Protein AF-A0A233V4M6-F1 (afdb_monomer)

Secondary structure (DSSP, 8-state):
----HHHHHHHS-HHHHHHHHHHHHHHHHHHHHHHHHHHHHHHHHHSHHHHHHHHHHHHHHHHHHHHHHHHHHHHHHHHHHHHHHHT-HHHHHHHHHHHHHHHHHHHHHHHHHHHHHHHHHHHHTT--THHHHHHHHHHH-

Radius of gyration: 20.81 Å; Cα contacts (8 Å, |Δi|>4): 66; chains: 1; bounding box: 49×31×52 Å

pLDDT: mean 82.25, std 10.11, range [37.66, 93.69]

InterPro domains:
  IPR002528 Multi antimicrobial extrusion protein [PF01554] (24-141)
  IPR052031 Membrane Transporter and Flippase [PTHR43549] (6-141)

Organism: Finegoldia magna (NCBI:txid1260)

Nearest PDB structures (foldseek):
  6z70-assembly1_A  TM=8.080E-01  e=9.642E-01  Aquifex aeolicus VF5
  6fv8-assembly1_B  TM=8.322E-01  e=1.925E+00  Aquifex aeolicus VF5
  7php-assembly1_A  TM=8.599E-01  e=9.003E+00  Vibrio cholerae RC385
  7d7r-assembly1_B  TM=2.518E-01  e=7.278E+00  Homo sapiens

Mean predicted aligned error: 8.74 Å

Sequence (141 aa):
MKQDMKEQLLTKRPIDLLFQLSVPAVIGMIVIGLYPLMDGIFAGNIIGQTAMTACGVAMPLTFFNSGVSTLIGVGSASVLSRAIGKGDKKTVDKIMGNLIFWVILFSSIITIGGILLAPHFLDMVGASGEIKEYGIRYLRV

Solvent-accessible surface area (backbone atoms only — not comparable to full-atom values): 7855 Å² total; per-residue (Å²): 131,88,74,52,71,70,56,53,73,73,70,56,59,69,68,64,52,46,53,68,55,46,52,60,50,51,54,50,50,52,55,60,59,47,48,64,54,50,50,49,56,51,38,51,74,72,60,35,71,61,51,43,47,13,51,59,71,43,41,64,60,55,50,51,53,51,49,54,52,45,47,55,54,54,49,50,51,51,52,45,52,53,27,61,76,71,65,39,60,72,56,52,69,45,46,58,61,53,49,53,52,50,51,53,51,52,49,53,50,48,53,56,49,43,64,68,41,44,66,59,50,37,50,74,76,64,41,57,72,70,32,34,54,50,26,48,52,64,71,73,106

Structure (mmCIF, N/CA/C/O backbone):
data_AF-A0A233V4M6-F1
#
_entry.id   AF-A0A233V4M6-F1
#
loop_
_atom_site.group_PDB
_atom_site.id
_atom_site.type_symbol
_atom_site.label_atom_id
_atom_site.label_alt_id
_atom_site.label_comp_id
_atom_site.label_asym_id
_atom_site.label_entity_id
_atom_site.label_seq_id
_atom_site.pdbx_PDB_ins_code
_atom_site.Cartn_x
_atom_site.Cartn_y
_atom_site.Cartn_z
_atom_site.occupancy
_atom_site.B_iso_or_equiv
_atom_site.auth_seq_id
_atom_site.auth_comp_id
_atom_site.auth_asym_id
_atom_site.auth_atom_id
_atom_site.pdbx_PDB_model_num
ATOM 1 N N . MET A 1 1 ? 21.932 19.048 -20.252 1.00 39.16 1 MET A N 1
ATOM 2 C CA . MET A 1 1 ? 21.731 17.928 -21.195 1.00 39.16 1 MET A CA 1
ATOM 3 C C . MET A 1 1 ? 21.199 16.749 -20.385 1.00 39.16 1 MET A C 1
ATOM 5 O O . MET A 1 1 ? 21.963 16.160 -19.633 1.00 39.16 1 MET A O 1
ATOM 9 N N . LYS A 1 2 ? 19.877 16.514 -20.379 1.00 37.66 2 LYS A N 1
ATOM 10 C CA . LYS A 1 2 ? 19.266 15.383 -19.655 1.00 37.66 2 LYS A CA 1
ATOM 11 C C . LYS A 1 2 ? 19.664 14.107 -20.393 1.00 37.66 2 LYS A C 1
ATOM 13 O O . LYS A 1 2 ? 19.073 13.797 -21.417 1.00 37.66 2 LYS A O 1
ATOM 18 N N . GLN A 1 3 ? 20.710 13.442 -19.922 1.00 44.88 3 GLN A N 1
ATOM 19 C CA . GLN A 1 3 ? 21.077 12.123 -20.417 1.00 44.88 3 GLN A CA 1
ATOM 20 C C . GLN A 1 3 ? 19.928 11.168 -20.074 1.00 44.88 3 GLN A C 1
ATOM 22 O O . GLN A 1 3 ? 19.451 11.168 -18.935 1.00 44.88 3 GLN A O 1
ATOM 27 N N . ASP A 1 4 ? 19.429 10.447 -21.073 1.00 62.19 4 ASP A N 1
ATOM 28 C CA . ASP A 1 4 ? 18.261 9.580 -20.947 1.00 62.19 4 ASP A CA 1
ATOM 29 C C . ASP A 1 4 ? 18.552 8.518 -19.870 1.00 62.19 4 ASP A C 1
ATOM 31 O O . ASP A 1 4 ? 19.625 7.909 -19.870 1.00 62.19 4 ASP A O 1
ATOM 35 N N . MET A 1 5 ? 17.632 8.296 -18.923 1.00 62.66 5 MET A N 1
ATOM 36 C CA . MET A 1 5 ? 17.795 7.298 -17.847 1.00 62.66 5 MET A CA 1
ATOM 37 C C . MET A 1 5 ? 18.192 5.935 -18.436 1.00 62.66 5 MET A C 1
ATOM 39 O O . MET A 1 5 ? 18.975 5.184 -17.858 1.00 62.66 5 MET A O 1
ATOM 43 N N . LYS A 1 6 ? 17.703 5.661 -19.648 1.00 58.97 6 LYS A N 1
ATOM 44 C CA . LYS A 1 6 ? 18.017 4.478 -20.439 1.00 58.97 6 LYS A CA 1
ATOM 45 C C . LYS A 1 6 ? 19.489 4.391 -20.870 1.00 58.97 6 LYS A C 1
ATOM 47 O O . LYS A 1 6 ? 20.052 3.305 -20.813 1.00 58.97 6 LYS A O 1
ATOM 52 N N . GLU A 1 7 ? 20.125 5.497 -21.258 1.00 63.47 7 GLU A N 1
ATOM 53 C CA . GLU A 1 7 ? 21.562 5.529 -21.578 1.00 63.47 7 GLU A CA 1
ATOM 54 C C . GLU A 1 7 ? 22.414 5.325 -20.328 1.00 63.47 7 GLU A C 1
ATOM 56 O O . GLU A 1 7 ? 23.371 4.550 -20.357 1.00 63.47 7 GLU A O 1
ATOM 61 N N . GLN A 1 8 ? 22.044 5.969 -19.216 1.00 62.09 8 GLN A N 1
ATOM 62 C CA . GLN A 1 8 ? 22.788 5.854 -17.959 1.00 62.09 8 GLN A CA 1
ATOM 63 C C . GLN A 1 8 ? 22.778 4.422 -17.420 1.00 62.09 8 GLN A C 1
ATOM 65 O O . GLN A 1 8 ? 23.825 3.938 -16.993 1.00 62.09 8 GLN A O 1
ATOM 70 N N . LEU A 1 9 ? 21.636 3.729 -17.504 1.00 63.31 9 LEU A N 1
ATOM 71 C CA . LEU A 1 9 ? 21.497 2.320 -17.115 1.00 63.31 9 LEU A CA 1
ATOM 72 C C . LEU A 1 9 ? 22.381 1.368 -17.940 1.00 63.31 9 LEU A C 1
ATOM 74 O O . LEU A 1 9 ? 22.724 0.296 -17.450 1.00 63.31 9 LEU A O 1
ATOM 78 N N . LEU A 1 10 ? 22.742 1.741 -19.173 1.00 63.59 10 LEU A N 1
ATOM 79 C CA . LEU A 1 10 ? 23.486 0.887 -20.108 1.00 63.59 10 LEU A CA 1
ATOM 80 C C . LEU A 1 10 ? 24.995 1.181 -20.164 1.00 63.59 10 LEU A C 1
ATOM 82 O O . LEU A 1 10 ? 25.747 0.329 -20.627 1.00 63.59 10 LEU A O 1
ATOM 86 N N . THR A 1 11 ? 25.450 2.359 -19.718 1.00 66.31 11 THR A N 1
ATOM 87 C CA . THR A 1 11 ? 26.858 2.795 -19.875 1.00 66.31 11 THR A CA 1
ATOM 88 C C . THR A 1 11 ? 27.635 2.993 -18.573 1.00 66.31 11 THR A C 1
ATOM 90 O O . THR A 1 11 ? 28.866 2.953 -18.601 1.00 66.31 11 THR A O 1
ATOM 93 N N . LYS A 1 12 ? 26.978 3.201 -17.423 1.00 70.56 12 LYS A N 1
ATOM 94 C CA . LYS A 1 12 ? 27.684 3.397 -16.143 1.00 70.56 12 LYS A CA 1
ATOM 95 C C . LYS A 1 12 ? 28.114 2.079 -15.492 1.00 70.56 12 LYS A C 1
ATOM 97 O O . LYS A 1 12 ? 27.513 1.028 -15.693 1.00 70.56 12 LYS A O 1
ATOM 102 N N . ARG A 1 13 ? 29.137 2.160 -14.630 1.00 82.50 13 ARG A N 1
ATOM 103 C CA . ARG A 1 13 ? 29.569 1.034 -13.788 1.00 82.50 13 ARG A CA 1
ATOM 104 C C . ARG A 1 13 ? 28.417 0.592 -12.868 1.00 82.50 13 ARG A C 1
ATOM 106 O O . ARG A 1 13 ? 27.817 1.456 -12.222 1.00 82.50 13 ARG A O 1
ATOM 113 N N . PRO A 1 14 ? 28.149 -0.721 -12.731 1.00 78.25 14 PRO A N 1
ATOM 114 C CA . PRO A 1 14 ? 27.031 -1.231 -11.932 1.00 78.25 14 PRO A CA 1
ATOM 115 C C . PRO A 1 14 ? 27.026 -0.752 -10.473 1.00 78.25 14 PRO A C 1
ATOM 117 O O . PRO A 1 14 ? 25.968 -0.459 -9.930 1.00 78.25 14 PRO A O 1
ATOM 120 N N . ILE A 1 15 ? 28.204 -0.620 -9.853 1.00 84.56 15 ILE A N 1
ATOM 121 C CA . ILE A 1 15 ? 28.360 -0.147 -8.467 1.00 84.56 15 ILE A CA 1
ATOM 122 C C . ILE A 1 15 ? 27.943 1.318 -8.298 1.00 84.56 15 ILE A C 1
ATOM 124 O O . ILE A 1 15 ? 27.230 1.642 -7.352 1.00 84.56 15 ILE A O 1
ATOM 128 N N . ASP A 1 16 ? 28.324 2.199 -9.226 1.00 81.62 16 ASP A N 1
ATOM 129 C CA . ASP A 1 16 ? 27.972 3.622 -9.138 1.00 81.62 16 ASP A CA 1
ATOM 130 C C . ASP A 1 16 ? 26.458 3.817 -9.313 1.00 81.62 16 ASP A C 1
ATOM 132 O O . ASP A 1 16 ? 25.835 4.611 -8.609 1.00 81.62 16 ASP A O 1
ATOM 136 N N . LEU A 1 17 ? 25.856 3.048 -10.226 1.00 79.62 17 LEU A N 1
ATOM 137 C CA . LEU A 1 17 ? 24.409 2.985 -10.444 1.00 79.62 17 LEU A CA 1
ATOM 138 C C . LEU A 1 17 ? 23.660 2.448 -9.222 1.00 79.62 17 LEU A C 1
ATOM 140 O O . LEU A 1 17 ? 22.626 3.003 -8.849 1.00 79.62 17 LEU A O 1
ATOM 144 N N . LEU A 1 18 ? 24.191 1.398 -8.588 1.00 83.56 18 LEU A N 1
ATOM 145 C CA . LEU A 1 18 ? 23.609 0.810 -7.387 1.00 83.56 18 LEU A CA 1
ATOM 146 C C . LEU A 1 18 ? 23.477 1.86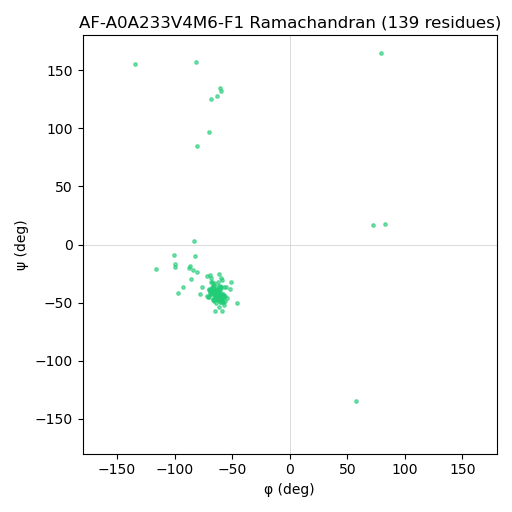6 -6.290 1.00 83.56 18 LEU A C 1
ATOM 148 O O . LEU A 1 18 ? 22.378 2.054 -5.779 1.00 83.56 18 LEU A O 1
ATOM 152 N N . PHE A 1 19 ? 24.548 2.592 -5.961 1.00 87.06 19 PHE A N 1
ATOM 153 C CA . PHE A 1 19 ? 24.481 3.643 -4.940 1.00 87.06 19 PHE A CA 1
ATOM 154 C C . PHE A 1 19 ? 23.599 4.821 -5.374 1.00 87.06 19 PHE A C 1
ATOM 156 O O . PHE A 1 19 ? 22.802 5.305 -4.569 1.00 87.06 19 PHE A O 1
ATOM 163 N N . GLN A 1 20 ? 23.673 5.242 -6.643 1.00 83.25 20 GLN A N 1
ATOM 164 C CA . GLN A 1 20 ? 22.866 6.349 -7.172 1.00 83.25 20 GLN A CA 1
ATOM 165 C C . GLN A 1 20 ? 21.353 6.076 -7.085 1.00 83.25 20 GLN A C 1
ATOM 167 O O . GLN A 1 20 ? 20.587 7.006 -6.840 1.00 83.25 20 GLN A O 1
ATOM 172 N N . LEU A 1 21 ? 20.918 4.826 -7.276 1.00 83.19 21 LEU A N 1
ATOM 173 C CA . LEU A 1 21 ? 19.503 4.436 -7.221 1.00 83.19 21 LEU A CA 1
ATOM 174 C C . LEU A 1 21 ? 19.061 3.965 -5.827 1.00 83.19 21 LEU A C 1
ATOM 176 O O . LEU A 1 21 ? 17.942 4.259 -5.408 1.00 83.19 21 LEU A O 1
ATOM 180 N N . SER A 1 22 ? 19.927 3.260 -5.095 1.00 87.75 22 SER A N 1
ATOM 181 C CA . SER A 1 22 ? 19.565 2.651 -3.808 1.00 87.75 22 SER A CA 1
ATOM 182 C C . SER A 1 22 ? 19.500 3.670 -2.679 1.00 87.75 22 SER A C 1
ATOM 184 O O . SER A 1 22 ? 18.618 3.566 -1.835 1.00 87.75 22 SER A O 1
ATOM 186 N N . VAL A 1 23 ? 20.384 4.675 -2.653 1.00 90.62 23 VAL A N 1
ATOM 187 C CA . VAL A 1 23 ? 20.383 5.678 -1.573 1.00 90.62 23 VAL A CA 1
ATOM 188 C C . VAL A 1 23 ? 19.056 6.456 -1.520 1.00 90.62 23 VAL A C 1
ATOM 190 O O . VAL A 1 23 ? 18.443 6.483 -0.451 1.00 90.62 23 VAL A O 1
ATOM 193 N N . PRO A 1 24 ? 18.531 7.012 -2.634 1.00 89.25 24 PRO A N 1
ATOM 194 C CA . PRO A 1 24 ? 17.210 7.642 -2.633 1.00 89.25 24 PRO A CA 1
ATOM 195 C C . PRO A 1 24 ? 16.082 6.674 -2.258 1.00 89.25 24 PRO A C 1
ATOM 197 O O . PRO A 1 24 ? 15.165 7.058 -1.534 1.00 89.25 24 PRO A O 1
ATOM 200 N N . ALA A 1 25 ? 16.153 5.420 -2.717 1.00 89.00 25 ALA A N 1
ATOM 201 C CA . ALA A 1 25 ? 15.141 4.408 -2.416 1.00 89.00 25 ALA A CA 1
ATOM 202 C C . ALA A 1 25 ? 15.089 4.068 -0.916 1.00 89.00 25 ALA A C 1
ATOM 204 O O . ALA A 1 25 ? 14.006 4.028 -0.335 1.00 89.00 25 ALA A O 1
ATOM 205 N N . VAL A 1 26 ? 16.249 3.894 -0.274 1.00 92.88 26 VAL A N 1
ATOM 206 C CA . VAL A 1 26 ? 16.356 3.632 1.170 1.00 92.88 26 VAL A CA 1
ATOM 207 C C . VAL A 1 26 ? 15.817 4.810 1.976 1.00 92.88 26 VAL A C 1
ATOM 209 O O . VAL A 1 26 ? 15.036 4.598 2.900 1.00 92.88 26 VAL A O 1
ATOM 212 N N . ILE A 1 27 ? 16.167 6.047 1.608 1.00 93.69 27 ILE A N 1
ATOM 213 C CA . ILE A 1 27 ? 15.621 7.247 2.264 1.00 93.69 27 ILE A CA 1
ATOM 214 C C . ILE A 1 27 ? 14.093 7.277 2.129 1.00 93.69 27 ILE A C 1
ATOM 216 O O . ILE A 1 27 ? 13.397 7.498 3.118 1.00 93.69 27 ILE A O 1
ATOM 220 N N . GLY A 1 28 ? 13.561 6.990 0.938 1.00 91.50 28 GLY A N 1
ATOM 221 C CA . GLY A 1 28 ? 12.118 6.886 0.716 1.00 91.50 28 GLY A CA 1
ATOM 222 C C . GLY A 1 28 ? 11.458 5.828 1.605 1.00 91.50 28 GLY A C 1
ATOM 223 O O . GLY A 1 28 ? 10.429 6.097 2.219 1.00 91.50 28 GLY A O 1
ATOM 224 N N . MET A 1 29 ? 12.074 4.652 1.743 1.00 91.31 29 MET A N 1
ATOM 225 C CA . MET A 1 29 ? 11.574 3.582 2.616 1.00 91.31 29 MET A CA 1
ATOM 226 C C . MET A 1 29 ? 11.624 3.953 4.101 1.00 91.31 29 MET A C 1
ATOM 228 O O . MET A 1 29 ? 10.698 3.603 4.829 1.00 91.31 29 MET A O 1
ATOM 232 N N . ILE A 1 30 ? 12.637 4.701 4.548 1.00 93.69 30 ILE A N 1
ATOM 233 C CA . ILE A 1 30 ? 12.683 5.238 5.918 1.00 93.69 30 ILE A CA 1
ATOM 234 C C . ILE A 1 30 ? 11.501 6.182 6.149 1.00 93.69 30 ILE A C 1
ATOM 236 O O . ILE A 1 30 ? 10.797 6.041 7.145 1.00 93.69 30 ILE A O 1
ATOM 240 N N . VAL A 1 31 ? 11.238 7.102 5.215 1.00 91.75 31 VAL A N 1
ATOM 241 C CA . VAL A 1 31 ? 10.099 8.028 5.316 1.00 91.75 31 VAL A CA 1
ATOM 242 C C . VAL A 1 31 ? 8.776 7.262 5.367 1.00 91.75 31 VAL A C 1
ATOM 244 O O . VAL A 1 31 ? 7.955 7.542 6.234 1.00 91.75 31 VAL A O 1
ATOM 247 N N . ILE A 1 32 ? 8.591 6.256 4.507 1.00 88.50 32 ILE A N 1
ATOM 248 C CA . ILE A 1 32 ? 7.400 5.390 4.521 1.00 88.50 32 ILE A CA 1
ATOM 249 C C . ILE A 1 32 ? 7.255 4.670 5.869 1.00 88.50 32 ILE A C 1
ATOM 251 O O . ILE A 1 32 ? 6.152 4.597 6.400 1.00 88.50 32 ILE A O 1
ATOM 255 N N . GLY A 1 33 ? 8.348 4.169 6.450 1.00 86.88 33 GLY A N 1
ATOM 256 C CA . GLY A 1 33 ? 8.329 3.490 7.749 1.00 86.88 33 GLY A CA 1
ATOM 257 C C . GLY A 1 33 ? 8.047 4.413 8.940 1.00 86.88 33 GLY A C 1
ATOM 258 O O . GLY A 1 33 ? 7.510 3.960 9.950 1.00 86.88 33 GLY A O 1
ATOM 259 N N . LEU A 1 34 ? 8.366 5.705 8.830 1.00 90.06 34 LEU A N 1
ATOM 260 C CA . LEU A 1 34 ? 8.079 6.691 9.874 1.00 90.06 34 LEU A CA 1
ATOM 261 C C . LEU A 1 34 ? 6.586 7.030 9.974 1.00 90.06 34 LEU A C 1
ATOM 263 O O . LEU A 1 34 ? 6.131 7.362 11.067 1.00 90.06 34 LEU A O 1
ATOM 267 N N . TYR A 1 35 ? 5.820 6.908 8.883 1.00 87.00 35 TYR A N 1
ATOM 268 C CA . TYR A 1 35 ? 4.381 7.208 8.876 1.00 87.00 35 TYR A CA 1
ATOM 269 C C . TYR A 1 35 ? 3.589 6.354 9.880 1.00 87.00 35 TYR A C 1
ATOM 271 O O . TYR A 1 35 ? 3.006 6.938 10.789 1.00 87.00 35 TYR A O 1
ATOM 279 N N . PRO A 1 36 ? 3.620 5.004 9.832 1.00 82.88 36 PRO A N 1
ATOM 280 C CA . PRO A 1 36 ? 2.909 4.174 10.808 1.00 82.88 36 PRO A CA 1
ATOM 281 C C . PRO A 1 36 ? 3.356 4.404 12.257 1.00 82.88 36 PRO A C 1
ATOM 283 O O . PRO A 1 36 ? 2.580 4.211 13.190 1.00 82.88 36 PRO A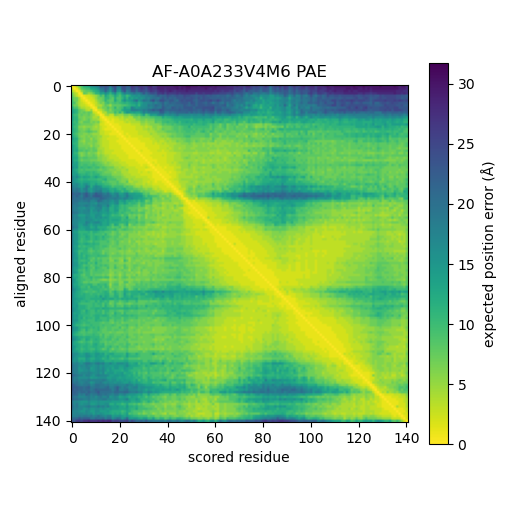 O 1
ATOM 286 N N . LEU A 1 37 ? 4.616 4.806 12.454 1.00 84.50 37 LEU A N 1
ATOM 287 C CA . LEU A 1 37 ? 5.185 5.091 13.770 1.00 84.50 37 LEU A CA 1
ATOM 288 C C . LEU A 1 37 ? 4.587 6.384 14.348 1.00 84.50 37 LEU A C 1
ATOM 290 O O . LEU A 1 37 ? 4.158 6.411 15.502 1.00 84.50 37 LEU A O 1
ATOM 294 N N . MET A 1 38 ? 4.500 7.434 13.528 1.00 85.38 38 MET A N 1
ATOM 295 C CA . MET A 1 38 ? 3.814 8.677 13.883 1.00 85.38 38 MET A CA 1
ATOM 296 C C . MET A 1 38 ? 2.317 8.452 14.074 1.00 85.38 38 MET A C 1
ATOM 298 O O . MET A 1 38 ? 1.786 8.854 15.108 1.00 85.38 38 MET A O 1
ATOM 302 N N . ASP A 1 39 ? 1.659 7.746 13.154 1.00 82.69 39 ASP A N 1
ATOM 303 C CA . ASP A 1 39 ? 0.242 7.403 13.273 1.00 82.69 39 ASP A CA 1
ATOM 304 C C . ASP A 1 39 ? -0.024 6.661 14.581 1.00 82.69 39 ASP A C 1
ATOM 306 O O . ASP A 1 39 ? -0.941 7.028 15.302 1.00 82.69 39 ASP A O 1
ATOM 310 N N . GLY A 1 40 ? 0.812 5.690 14.956 1.00 79.44 40 GLY A N 1
ATOM 311 C CA . GLY A 1 40 ? 0.684 4.982 16.228 1.00 79.44 40 GLY A CA 1
ATOM 312 C C . GLY A 1 40 ? 0.820 5.894 17.453 1.00 79.44 40 GLY A C 1
ATOM 313 O O . GLY A 1 40 ? -0.000 5.822 18.369 1.00 79.44 40 GLY A O 1
ATOM 314 N N . ILE A 1 41 ? 1.824 6.778 17.471 1.00 82.25 41 ILE A N 1
ATOM 315 C CA . ILE A 1 41 ? 2.070 7.694 18.598 1.00 82.25 41 ILE A CA 1
ATOM 316 C C . ILE A 1 41 ? 0.934 8.710 18.743 1.00 82.25 41 ILE A C 1
ATOM 318 O O . ILE A 1 41 ? 0.429 8.911 19.849 1.00 82.25 41 ILE A O 1
ATOM 322 N N . PHE A 1 42 ? 0.511 9.345 17.650 1.00 81.50 42 PHE A N 1
ATOM 323 C CA . PHE A 1 42 ? -0.566 10.330 17.692 1.00 81.50 42 PHE A CA 1
ATOM 324 C C . PHE A 1 42 ? -1.922 9.660 17.918 1.00 81.50 42 PHE A C 1
ATOM 326 O O . PHE A 1 42 ? -2.676 10.109 18.778 1.00 81.50 42 PHE A O 1
ATOM 333 N N . ALA A 1 43 ? -2.220 8.554 17.232 1.00 76.44 43 ALA A N 1
ATOM 334 C CA . ALA A 1 43 ? -3.487 7.850 17.393 1.00 76.44 43 ALA A CA 1
ATOM 335 C C . ALA A 1 43 ? -3.666 7.294 18.813 1.00 76.44 43 ALA A C 1
ATOM 337 O O . ALA A 1 43 ? -4.743 7.423 19.397 1.00 76.44 43 ALA A O 1
ATOM 338 N N . GLY A 1 44 ? -2.604 6.729 19.394 1.00 75.94 44 GLY A N 1
ATOM 339 C CA . GLY A 1 44 ? -2.643 6.195 20.754 1.00 75.94 44 GLY A CA 1
ATOM 340 C C . GLY A 1 44 ? -2.848 7.258 21.826 1.00 75.94 44 GLY A C 1
ATOM 341 O O . GLY A 1 44 ? -3.551 7.004 22.801 1.00 75.94 44 GLY A O 1
ATOM 342 N N . ASN A 1 45 ? -2.297 8.459 21.629 1.00 76.31 45 ASN A N 1
ATOM 343 C CA . ASN A 1 45 ? -2.458 9.564 22.577 1.00 76.31 45 ASN A CA 1
ATOM 344 C C . ASN A 1 45 ? -3.747 10.382 22.360 1.00 76.31 45 ASN A C 1
ATOM 346 O O . ASN A 1 45 ? -4.268 10.934 23.324 1.00 76.31 45 ASN A O 1
ATOM 350 N N . ILE A 1 46 ? -4.264 10.485 21.128 1.00 73.25 46 ILE A N 1
ATOM 351 C CA . ILE A 1 46 ? -5.381 11.389 20.782 1.00 73.25 46 ILE A CA 1
ATOM 352 C C . ILE A 1 46 ? -6.740 10.678 20.782 1.00 73.25 46 ILE A C 1
ATOM 354 O O . ILE A 1 46 ? -7.727 11.252 21.236 1.00 73.25 46 ILE A O 1
ATOM 358 N N . ILE A 1 47 ? -6.823 9.454 20.253 1.00 72.25 47 ILE A N 1
ATOM 359 C CA . ILE A 1 47 ? -8.108 8.806 19.918 1.00 72.25 47 ILE A CA 1
ATOM 360 C C . ILE A 1 47 ? -8.540 7.781 20.983 1.00 72.25 47 ILE A C 1
ATOM 362 O O . ILE A 1 47 ? -9.663 7.282 20.959 1.00 72.25 47 ILE A O 1
ATOM 366 N N . GLY A 1 48 ? -7.659 7.478 21.941 1.00 77.12 48 GLY A N 1
ATOM 367 C CA . GLY A 1 48 ? -7.906 6.520 23.015 1.00 77.12 48 GLY A CA 1
ATOM 368 C C . GLY A 1 48 ? -7.743 5.053 22.594 1.00 77.12 48 GLY A C 1
ATOM 369 O O . GLY A 1 48 ? -7.694 4.696 21.414 1.00 77.12 48 GLY A O 1
ATOM 370 N N . GLN A 1 49 ? -7.651 4.174 23.595 1.00 77.94 49 GLN A N 1
ATOM 371 C CA . GLN A 1 49 ? -7.293 2.762 23.414 1.00 77.94 49 GLN A CA 1
ATOM 372 C C . GLN A 1 49 ? -8.301 1.984 22.548 1.00 77.94 49 GLN A C 1
ATOM 374 O O . GLN A 1 49 ? -7.904 1.130 21.754 1.00 77.94 49 GLN A O 1
ATOM 379 N N . THR A 1 50 ? -9.596 2.296 22.660 1.00 74.81 50 THR A N 1
ATOM 380 C CA . THR A 1 50 ? -10.678 1.621 21.924 1.00 74.81 50 THR A CA 1
ATOM 381 C C . THR A 1 50 ? -10.603 1.883 20.419 1.00 74.81 50 THR A C 1
ATOM 383 O O . THR A 1 50 ? -10.645 0.941 19.627 1.00 74.81 50 THR A O 1
ATOM 386 N N . ALA A 1 51 ? -10.421 3.143 20.010 1.00 73.00 51 ALA A N 1
ATOM 387 C CA . ALA A 1 51 ? -10.300 3.509 18.599 1.00 73.00 51 ALA A CA 1
ATOM 388 C C . ALA A 1 51 ? -8.990 2.992 17.990 1.00 73.00 51 ALA A C 1
ATOM 390 O O . ALA A 1 51 ? -8.986 2.480 16.873 1.00 73.00 51 ALA A O 1
ATOM 391 N N . MET A 1 52 ? -7.886 3.044 18.744 1.00 78.38 52 MET A N 1
ATOM 392 C CA . MET A 1 52 ? -6.608 2.499 18.283 1.00 78.38 52 MET A CA 1
ATOM 393 C C . MET A 1 52 ? -6.672 0.979 18.086 1.00 78.38 52 MET A C 1
ATOM 395 O O . MET A 1 52 ? -6.144 0.455 17.104 1.00 78.38 52 MET A O 1
ATOM 399 N N . THR A 1 53 ? -7.371 0.280 18.983 1.00 78.75 53 THR A N 1
ATOM 400 C CA . THR A 1 53 ? -7.617 -1.159 18.853 1.00 78.75 53 THR A CA 1
ATOM 401 C C . THR A 1 53 ? -8.451 -1.438 17.606 1.00 78.75 53 THR A C 1
ATOM 403 O O . THR A 1 53 ? -8.054 -2.285 16.813 1.00 78.75 53 THR A O 1
ATOM 406 N N . ALA A 1 54 ? -9.528 -0.680 17.364 1.00 76.75 54 ALA A N 1
ATOM 407 C CA . ALA A 1 54 ? -10.352 -0.801 16.158 1.00 76.75 54 ALA A CA 1
ATOM 408 C C . ALA A 1 54 ? -9.547 -0.619 14.855 1.00 76.75 54 ALA A C 1
ATOM 410 O O . ALA A 1 54 ? -9.677 -1.435 13.941 1.00 76.75 54 ALA A O 1
ATOM 411 N N . CYS A 1 55 ? -8.659 0.381 14.789 1.00 77.38 55 CYS A N 1
ATOM 412 C CA . CYS A 1 55 ? -7.738 0.562 13.660 1.00 77.38 55 CYS A CA 1
ATOM 413 C C . CYS A 1 55 ? -6.791 -0.637 13.493 1.00 77.38 55 CYS A C 1
ATOM 415 O O . CYS A 1 55 ? -6.565 -1.104 12.377 1.00 77.38 55 CYS A O 1
ATOM 417 N N . GLY A 1 56 ? -6.270 -1.172 14.601 1.00 79.38 56 GLY A N 1
ATOM 418 C CA . GLY A 1 56 ? -5.426 -2.367 14.598 1.00 79.38 56 GLY A CA 1
ATOM 419 C C . GLY A 1 56 ? -6.149 -3.608 14.067 1.00 79.38 56 GLY A C 1
ATOM 420 O O . GLY A 1 56 ? -5.573 -4.357 13.281 1.00 79.38 56 GLY A O 1
ATOM 421 N N . VAL A 1 57 ? -7.426 -3.800 14.421 1.00 81.69 57 VAL A N 1
ATOM 422 C CA . VAL A 1 57 ? -8.241 -4.919 13.908 1.00 81.69 57 VAL A CA 1
ATOM 423 C C . VAL A 1 57 ? -8.534 -4.763 12.407 1.00 81.69 57 VAL A C 1
ATOM 425 O O . VAL A 1 57 ? -8.671 -5.756 11.694 1.00 81.69 57 VAL A O 1
ATOM 428 N N . ALA A 1 58 ? -8.594 -3.525 11.906 1.00 79.12 58 ALA A N 1
ATOM 429 C CA . ALA A 1 58 ? -8.806 -3.223 10.491 1.00 79.12 58 ALA A CA 1
ATOM 430 C C . ALA A 1 58 ? -7.527 -3.328 9.628 1.00 79.12 58 ALA A C 1
ATOM 432 O O . ALA A 1 58 ? -7.626 -3.588 8.427 1.00 79.12 58 ALA A O 1
ATOM 433 N N . MET A 1 59 ? -6.328 -3.190 10.213 1.00 81.94 59 MET A N 1
ATOM 434 C CA . MET A 1 59 ? -5.045 -3.218 9.483 1.00 81.94 59 MET A CA 1
A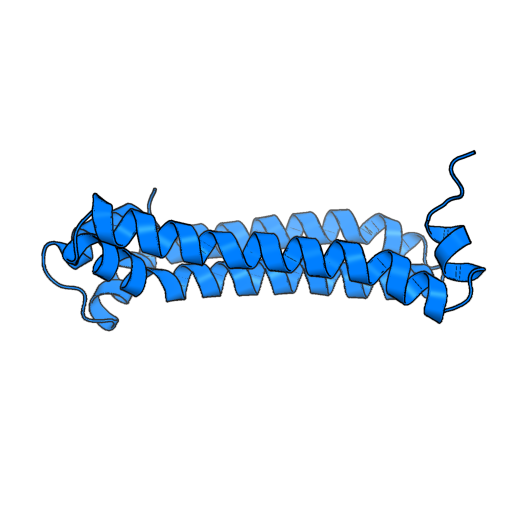TOM 435 C C . MET A 1 59 ? -4.821 -4.423 8.550 1.00 81.94 59 MET A C 1
ATOM 437 O O . MET A 1 59 ? -4.257 -4.212 7.474 1.00 81.94 59 MET A O 1
ATOM 441 N N . PRO A 1 60 ? -5.218 -5.670 8.879 1.00 83.94 60 PRO A N 1
ATOM 442 C CA . PRO A 1 60 ? -5.010 -6.807 7.982 1.00 83.94 60 PRO A CA 1
ATOM 443 C C . PRO A 1 60 ? -5.648 -6.615 6.599 1.00 83.94 60 PRO A C 1
ATOM 445 O O . PRO A 1 60 ? -5.048 -6.988 5.591 1.00 83.94 60 PRO A O 1
ATOM 448 N N . LEU A 1 61 ? -6.825 -5.982 6.531 1.00 81.69 61 LEU A N 1
ATOM 449 C CA . LEU A 1 61 ? -7.482 -5.644 5.263 1.00 81.69 61 LEU A CA 1
ATOM 450 C C . LEU A 1 61 ? -6.686 -4.588 4.486 1.00 81.69 61 LEU A C 1
ATOM 452 O O . LEU A 1 61 ? -6.499 -4.718 3.274 1.00 81.69 61 LEU A O 1
ATOM 456 N N . THR A 1 62 ? -6.153 -3.584 5.182 1.00 82.94 62 THR A N 1
ATOM 457 C CA . THR A 1 62 ? -5.291 -2.553 4.587 1.00 82.94 62 THR A CA 1
ATOM 458 C C . THR A 1 62 ? -3.999 -3.149 4.027 1.00 82.94 62 THR A C 1
ATOM 460 O O . THR A 1 62 ? -3.589 -2.817 2.910 1.00 82.94 62 THR A O 1
ATOM 463 N N . PHE A 1 63 ? -3.367 -4.078 4.750 1.00 86.62 63 PHE A N 1
ATOM 464 C CA . PHE A 1 63 ? -2.183 -4.781 4.256 1.00 86.62 63 PHE A CA 1
ATOM 465 C C . PHE A 1 63 ? -2.496 -5.704 3.085 1.00 86.62 63 PHE A C 1
ATOM 467 O O . PHE A 1 63 ? -1.701 -5.768 2.148 1.00 86.62 63 PHE A O 1
ATOM 474 N N . PHE A 1 64 ? -3.655 -6.364 3.081 1.00 86.56 64 PHE A N 1
ATOM 475 C CA . PHE A 1 64 ? -4.092 -7.149 1.931 1.00 86.56 64 PHE A CA 1
ATOM 476 C C . PHE A 1 64 ? -4.221 -6.271 0.675 1.00 86.56 64 PHE A C 1
ATOM 478 O O . PHE A 1 64 ? -3.648 -6.595 -0.368 1.00 86.56 64 PHE A O 1
ATOM 485 N N . ASN A 1 65 ? -4.884 -5.115 0.784 1.00 87.25 65 ASN A N 1
ATOM 486 C CA . ASN A 1 65 ? -4.990 -4.151 -0.315 1.00 87.25 65 ASN A CA 1
ATOM 487 C C . ASN A 1 65 ? -3.609 -3.638 -0.776 1.00 87.25 65 ASN A C 1
ATOM 489 O O . ASN A 1 65 ? -3.316 -3.615 -1.977 1.00 87.25 65 ASN A O 1
ATOM 493 N N . SER A 1 66 ? -2.734 -3.294 0.172 1.00 87.75 66 SER A N 1
ATOM 494 C CA . SER A 1 66 ? -1.363 -2.846 -0.112 1.00 87.75 66 SER A CA 1
ATOM 495 C C . SER A 1 66 ? -0.539 -3.930 -0.813 1.00 87.75 66 SER A C 1
ATOM 497 O O . SER A 1 66 ? 0.230 -3.640 -1.733 1.00 87.75 66 SER A O 1
ATOM 499 N N . GLY A 1 67 ? -0.727 -5.192 -0.423 1.00 90.88 67 GLY A N 1
ATOM 500 C CA . GLY A 1 67 ? -0.086 -6.353 -1.032 1.00 90.88 67 GLY A CA 1
ATOM 501 C C . GLY A 1 67 ? -0.499 -6.543 -2.489 1.00 90.88 67 GLY A C 1
ATOM 502 O O . GLY A 1 67 ? 0.367 -6.700 -3.350 1.00 90.88 67 GLY A O 1
ATOM 503 N N . VAL A 1 68 ? -1.796 -6.446 -2.798 1.00 90.12 68 VAL A N 1
ATOM 504 C CA . VAL A 1 68 ? -2.283 -6.519 -4.189 1.00 90.12 68 VAL A CA 1
ATOM 505 C C . VAL A 1 68 ? -1.774 -5.337 -5.017 1.00 90.12 68 VAL A C 1
ATOM 507 O O . VAL A 1 68 ? -1.308 -5.524 -6.142 1.00 90.12 68 VAL A O 1
ATOM 510 N N . SER A 1 69 ? -1.784 -4.130 -4.452 1.00 89.81 69 SER A N 1
ATOM 511 C CA . SER A 1 69 ? -1.245 -2.937 -5.119 1.00 89.81 69 SER A CA 1
ATOM 512 C C . SER A 1 69 ? 0.243 -3.101 -5.448 1.00 89.81 69 SER A C 1
ATOM 514 O O . SER A 1 69 ? 0.680 -2.817 -6.567 1.00 89.81 69 SER A O 1
ATOM 516 N N . THR A 1 70 ? 1.015 -3.646 -4.504 1.00 90.56 70 THR A N 1
ATOM 517 C CA . THR A 1 70 ? 2.442 -3.947 -4.684 1.00 90.56 70 THR A CA 1
ATOM 518 C C . THR A 1 70 ? 2.655 -5.030 -5.740 1.00 90.56 70 THR A C 1
ATOM 520 O O . THR A 1 70 ? 3.525 -4.878 -6.597 1.00 90.56 70 THR A O 1
ATOM 523 N N . LEU A 1 71 ? 1.840 -6.090 -5.731 1.00 91.25 71 LEU A N 1
ATOM 524 C CA . LEU A 1 71 ? 1.885 -7.166 -6.723 1.00 91.25 71 LEU A CA 1
ATOM 525 C C . LEU A 1 71 ? 1.730 -6.615 -8.146 1.00 91.25 71 LEU A C 1
ATOM 527 O O . LEU A 1 71 ? 2.532 -6.939 -9.023 1.00 91.25 71 LEU A O 1
ATOM 531 N N . ILE A 1 72 ? 0.734 -5.755 -8.374 1.00 91.50 72 ILE A N 1
ATOM 532 C CA . ILE A 1 72 ? 0.47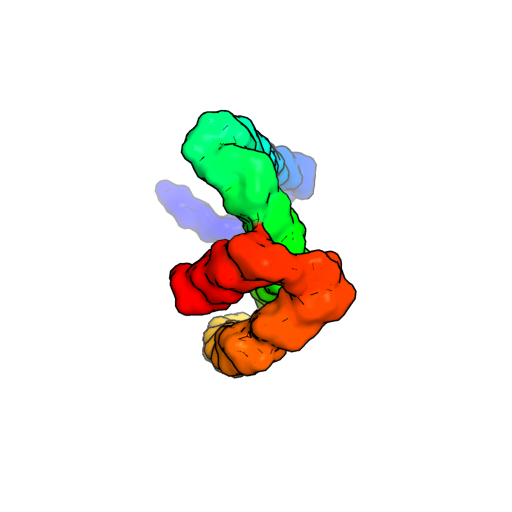1 -5.177 -9.697 1.00 91.50 72 ILE A CA 1
ATOM 533 C C . ILE A 1 72 ? 1.572 -4.184 -10.084 1.00 91.50 72 ILE A C 1
ATOM 535 O O . ILE A 1 72 ? 2.078 -4.245 -11.207 1.00 91.50 72 ILE A O 1
ATOM 539 N N . GLY A 1 73 ? 1.978 -3.300 -9.168 1.00 89.69 73 GLY A N 1
ATOM 540 C CA . GLY A 1 73 ? 2.996 -2.282 -9.430 1.00 89.69 73 GLY A CA 1
ATOM 541 C C . GLY A 1 73 ? 4.373 -2.883 -9.721 1.00 89.69 73 GLY A C 1
ATOM 542 O O . GLY A 1 73 ? 4.934 -2.681 -10.801 1.00 89.69 73 GLY A O 1
ATOM 543 N N . VAL A 1 74 ? 4.899 -3.679 -8.786 1.00 90.12 74 VAL A N 1
ATOM 544 C CA . VAL A 1 74 ? 6.220 -4.317 -8.914 1.00 90.12 74 VAL A CA 1
ATOM 545 C C . VAL A 1 74 ? 6.207 -5.379 -10.013 1.00 90.12 74 VAL A C 1
ATOM 547 O O . VAL A 1 74 ? 7.152 -5.458 -10.802 1.00 90.12 74 VAL A O 1
ATOM 550 N N . GLY A 1 75 ? 5.126 -6.156 -10.132 1.00 91.38 75 GLY A N 1
ATOM 551 C CA . GLY A 1 75 ? 4.963 -7.141 -11.203 1.00 91.38 75 GLY A CA 1
ATOM 552 C C . GLY A 1 75 ? 5.018 -6.500 -12.590 1.00 91.38 75 GLY A C 1
ATOM 553 O O . GLY A 1 75 ? 5.755 -6.967 -13.462 1.00 91.38 75 GLY A O 1
ATOM 554 N N . SER A 1 76 ? 4.325 -5.377 -12.784 1.00 91.00 76 SER A N 1
ATOM 555 C CA . SER A 1 76 ? 4.332 -4.654 -14.061 1.00 91.00 76 SER A CA 1
ATOM 556 C C . SER A 1 76 ? 5.673 -3.981 -14.347 1.00 91.00 76 SER A C 1
ATOM 558 O O . SER A 1 76 ? 6.156 -4.048 -15.478 1.00 91.00 76 SER A O 1
ATOM 560 N N . ALA A 1 77 ? 6.329 -3.408 -13.331 1.00 88.69 77 ALA A N 1
ATOM 561 C CA . ALA A 1 77 ? 7.684 -2.867 -13.464 1.00 88.69 77 ALA A CA 1
ATOM 562 C C . ALA A 1 77 ? 8.699 -3.955 -13.865 1.00 88.69 77 ALA A C 1
ATOM 564 O O . ALA A 1 77 ? 9.566 -3.727 -14.711 1.00 88.69 77 ALA A O 1
ATOM 565 N N . SER A 1 78 ? 8.553 -5.166 -13.321 1.00 91.06 78 SER A N 1
ATOM 566 C CA . SER A 1 78 ? 9.371 -6.329 -13.676 1.00 91.06 78 SER A CA 1
ATOM 567 C C . SER A 1 78 ? 9.177 -6.746 -15.141 1.00 91.06 78 SER A C 1
ATOM 569 O O . SER A 1 78 ? 10.152 -6.982 -15.861 1.00 91.06 78 SER A O 1
ATOM 571 N N . VAL A 1 79 ? 7.926 -6.794 -15.619 1.00 90.56 79 VAL A N 1
ATOM 572 C CA . VAL A 1 79 ? 7.611 -7.070 -17.035 1.00 90.56 79 VAL A CA 1
ATOM 573 C C . VAL A 1 79 ? 8.183 -5.977 -17.945 1.00 90.56 79 VAL A C 1
ATOM 575 O O . VAL A 1 79 ? 8.798 -6.298 -18.964 1.00 90.56 79 VAL A O 1
ATOM 578 N N . LEU A 1 80 ? 8.057 -4.705 -17.554 1.00 89.50 80 LEU A N 1
ATOM 579 C CA . LEU A 1 80 ? 8.614 -3.562 -18.283 1.00 89.50 80 LEU A CA 1
ATOM 580 C C . LEU A 1 80 ? 10.136 -3.637 -18.396 1.00 89.50 80 LEU A C 1
ATOM 582 O O . LEU A 1 80 ? 10.674 -3.482 -19.492 1.00 89.50 80 LEU A O 1
ATOM 586 N N . SER A 1 81 ? 10.826 -3.934 -17.295 1.00 86.94 81 SER A N 1
ATOM 587 C CA . SER A 1 81 ? 12.283 -4.082 -17.273 1.00 86.94 81 SER A CA 1
ATOM 588 C C . SER A 1 81 ? 12.756 -5.160 -18.257 1.00 86.94 81 SER A C 1
ATOM 590 O O . SER A 1 81 ? 13.642 -4.906 -19.079 1.00 86.94 81 SER A O 1
ATOM 592 N N . A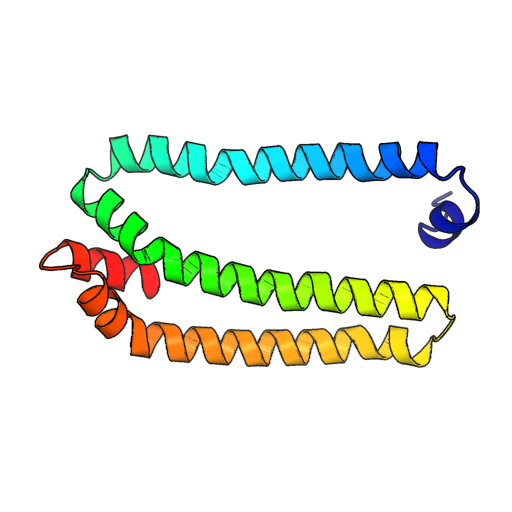RG A 1 82 ? 12.097 -6.331 -18.272 1.00 89.12 82 ARG A N 1
ATOM 593 C CA . ARG A 1 82 ? 12.409 -7.406 -19.232 1.00 89.12 82 ARG A CA 1
ATOM 594 C C . ARG A 1 82 ? 12.120 -7.010 -20.682 1.00 89.12 82 ARG A C 1
ATOM 596 O O . ARG A 1 82 ? 12.920 -7.324 -21.561 1.00 89.12 82 ARG A O 1
ATOM 603 N N . ALA A 1 83 ? 11.007 -6.322 -20.944 1.00 88.25 83 ALA A N 1
ATOM 604 C CA . ALA A 1 83 ? 10.646 -5.877 -22.292 1.00 88.25 83 ALA A CA 1
ATOM 605 C C . ALA A 1 83 ? 11.640 -4.839 -22.842 1.00 88.25 83 ALA A C 1
ATOM 607 O O . ALA A 1 83 ? 12.064 -4.946 -23.996 1.00 88.25 83 ALA A O 1
ATOM 608 N N . ILE A 1 84 ? 12.075 -3.890 -22.002 1.00 85.12 84 ILE A N 1
ATOM 609 C CA . ILE A 1 84 ? 13.116 -2.912 -22.346 1.00 85.12 84 ILE A CA 1
ATOM 610 C C . ILE A 1 84 ? 14.441 -3.620 -22.646 1.00 85.12 84 ILE A C 1
ATOM 612 O O . ILE A 1 84 ? 15.049 -3.328 -23.676 1.00 85.12 84 ILE A O 1
ATOM 616 N N . GLY A 1 85 ? 14.858 -4.567 -21.796 1.00 84.50 85 GLY A N 1
ATOM 617 C CA . GLY A 1 85 ? 16.096 -5.330 -21.988 1.00 84.50 85 GLY A CA 1
ATOM 618 C C . GLY A 1 85 ? 16.106 -6.176 -23.266 1.00 84.50 85 GLY A C 1
ATOM 619 O O . GLY A 1 85 ? 17.147 -6.320 -23.897 1.00 84.50 85 GLY A O 1
ATOM 620 N N . LYS A 1 86 ? 14.941 -6.682 -23.695 1.00 88.88 86 LYS A N 1
ATOM 621 C CA . LYS A 1 86 ? 14.776 -7.433 -24.954 1.00 88.88 86 LYS A CA 1
ATOM 622 C C . LYS A 1 86 ? 14.628 -6.532 -26.195 1.00 88.88 86 LYS A C 1
ATOM 624 O O . LYS A 1 86 ? 14.642 -7.033 -27.315 1.00 88.88 86 LYS A O 1
ATOM 629 N N . GLY A 1 87 ? 14.453 -5.219 -26.023 1.00 86.44 87 GLY A N 1
ATOM 630 C CA . GLY A 1 87 ? 14.172 -4.289 -27.125 1.00 86.44 87 GLY A CA 1
ATOM 631 C C . GLY A 1 87 ? 12.759 -4.412 -27.717 1.00 86.44 87 GLY A C 1
ATOM 632 O O . GLY A 1 87 ? 12.504 -3.907 -28.811 1.00 86.44 87 GLY A O 1
ATOM 633 N N . ASP A 1 88 ? 11.825 -5.060 -27.013 1.00 90.31 88 ASP A N 1
ATOM 634 C CA . ASP A 1 88 ? 10.459 -5.299 -27.488 1.00 90.31 88 ASP A CA 1
ATOM 635 C C . ASP A 1 88 ? 9.567 -4.062 -27.289 1.00 90.31 88 ASP A C 1
ATOM 637 O O . ASP A 1 88 ? 8.838 -3.934 -26.300 1.00 90.31 88 ASP A O 1
ATOM 641 N N . LYS A 1 89 ? 9.621 -3.136 -28.255 1.00 87.38 89 LYS A N 1
ATOM 642 C CA . LYS A 1 89 ? 8.836 -1.890 -28.227 1.00 87.38 89 LYS A CA 1
ATOM 643 C C . LYS A 1 89 ? 7.323 -2.126 -28.181 1.00 87.38 89 LYS A C 1
ATOM 645 O O . LYS A 1 89 ? 6.630 -1.405 -27.477 1.00 87.38 89 LYS A O 1
ATOM 650 N N . LYS A 1 90 ? 6.811 -3.160 -28.864 1.00 90.50 90 LYS A N 1
ATOM 651 C CA . LYS A 1 90 ? 5.366 -3.459 -28.875 1.00 90.50 90 LYS A CA 1
ATOM 652 C C . LYS A 1 90 ? 4.862 -3.792 -27.477 1.00 90.50 90 LYS A C 1
ATOM 654 O O . LYS A 1 90 ? 3.776 -3.357 -27.098 1.00 90.50 90 LYS A O 1
ATOM 659 N N . THR A 1 91 ? 5.634 -4.575 -26.728 1.00 87.25 91 THR A N 1
ATOM 660 C CA . THR A 1 91 ? 5.285 -4.912 -25.348 1.00 87.25 91 THR A CA 1
ATOM 661 C C . THR A 1 91 ? 5.415 -3.687 -24.444 1.00 87.25 91 THR A C 1
ATOM 663 O O . THR A 1 91 ? 4.498 -3.428 -23.670 1.00 87.25 91 THR A O 1
ATOM 666 N N . VAL A 1 92 ? 6.476 -2.884 -24.587 1.00 88.19 92 VAL A N 1
ATOM 667 C CA . VAL A 1 92 ? 6.646 -1.628 -23.827 1.00 88.19 92 VAL A CA 1
ATOM 668 C C . VAL A 1 92 ? 5.440 -0.693 -23.989 1.00 88.19 92 VAL A C 1
ATOM 670 O O . VAL A 1 92 ? 4.906 -0.226 -22.984 1.00 88.19 92 VAL A O 1
ATOM 673 N N . ASP A 1 93 ? 4.952 -0.498 -25.217 1.00 89.12 93 ASP A N 1
ATOM 674 C CA . ASP A 1 93 ? 3.816 0.393 -25.495 1.00 89.12 93 ASP A CA 1
ATOM 675 C C . ASP A 1 93 ? 2.487 -0.145 -24.933 1.00 89.12 93 ASP A C 1
ATOM 677 O O . ASP A 1 93 ? 1.620 0.620 -24.510 1.00 89.12 93 ASP A O 1
ATOM 681 N N . LYS A 1 94 ? 2.315 -1.474 -24.884 1.00 91.31 94 LYS A N 1
ATOM 682 C CA . LYS A 1 94 ? 1.084 -2.114 -24.387 1.00 91.31 94 LYS A CA 1
ATOM 683 C C . LYS A 1 94 ? 1.028 -2.274 -22.868 1.00 91.31 94 LYS A C 1
ATOM 685 O O . L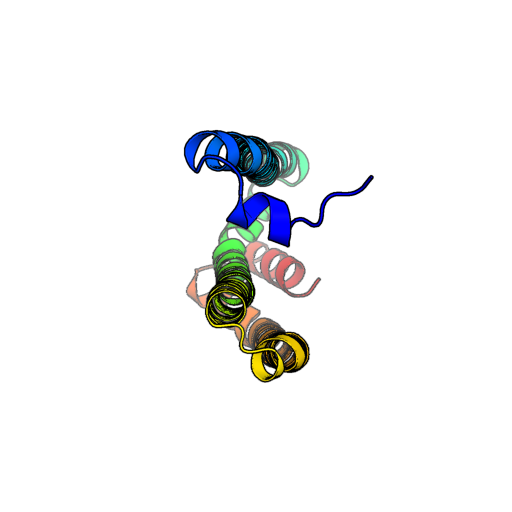YS A 1 94 ? -0.070 -2.407 -22.324 1.00 91.31 94 LYS A O 1
ATOM 690 N N . ILE A 1 95 ? 2.172 -2.275 -22.176 1.00 91.31 95 ILE A N 1
ATOM 691 C CA . ILE A 1 95 ? 2.231 -2.528 -20.726 1.00 91.31 95 ILE A CA 1
ATOM 692 C C . ILE A 1 95 ? 1.378 -1.532 -19.944 1.00 91.31 95 ILE A C 1
ATOM 694 O O . ILE A 1 95 ? 0.666 -1.958 -19.040 1.00 91.31 95 ILE A O 1
ATOM 698 N N . MET A 1 96 ? 1.401 -0.241 -20.293 1.00 88.31 96 MET A N 1
ATOM 699 C CA . MET A 1 96 ? 0.631 0.753 -19.539 1.00 88.31 96 MET A CA 1
ATOM 700 C C . MET A 1 96 ? -0.877 0.529 -19.629 1.00 88.31 96 MET A C 1
ATOM 702 O O . MET A 1 96 ? -1.555 0.575 -18.607 1.00 88.31 96 MET A O 1
ATOM 706 N N . GLY A 1 97 ? -1.399 0.220 -20.819 1.00 90.44 97 GLY A N 1
ATOM 707 C CA . GLY A 1 97 ? -2.822 -0.087 -20.988 1.00 90.44 97 GLY A CA 1
ATOM 708 C C . GLY A 1 97 ? -3.246 -1.313 -20.175 1.00 90.44 97 GLY A C 1
ATOM 709 O O . GLY A 1 97 ? -4.254 -1.274 -19.472 1.00 90.44 97 GLY A O 1
ATOM 710 N N . ASN A 1 98 ? -2.430 -2.372 -20.199 1.00 91.12 98 ASN A N 1
ATOM 711 C CA . ASN A 1 98 ? -2.681 -3.565 -19.391 1.00 91.12 98 ASN A CA 1
ATOM 712 C C . ASN A 1 98 ? -2.599 -3.280 -17.887 1.00 91.12 98 ASN A C 1
ATOM 714 O O . ASN A 1 98 ? -3.449 -3.758 -17.140 1.00 91.12 98 ASN A O 1
ATOM 718 N N . LEU A 1 99 ? -1.606 -2.510 -17.435 1.00 91.81 99 LEU A N 1
ATOM 719 C CA . LEU A 1 99 ? -1.471 -2.129 -16.029 1.00 91.81 99 LEU A CA 1
ATOM 720 C C . LEU A 1 99 ? -2.715 -1.373 -15.554 1.00 91.81 99 LEU A C 1
ATOM 722 O O . LEU A 1 99 ? -3.281 -1.746 -14.533 1.00 91.81 99 LEU A O 1
ATOM 726 N N . ILE A 1 100 ? -3.175 -0.370 -16.305 1.00 92.00 100 ILE A N 1
ATOM 727 C CA . ILE A 1 100 ? -4.367 0.410 -15.941 1.00 92.00 100 ILE A CA 1
ATOM 728 C C . ILE A 1 100 ? -5.597 -0.497 -15.839 1.00 92.00 100 ILE A C 1
ATOM 730 O O . ILE A 1 100 ? -6.339 -0.410 -14.862 1.00 92.00 100 ILE A O 1
ATOM 734 N N . PHE A 1 101 ? -5.789 -1.401 -16.803 1.00 93.31 101 PHE A N 1
ATOM 735 C CA . PHE A 1 101 ? -6.891 -2.362 -16.770 1.00 93.31 101 PHE A CA 1
ATOM 736 C C . PHE A 1 101 ? -6.856 -3.234 -15.505 1.00 93.31 101 PHE A C 1
ATOM 738 O O . PHE A 1 101 ? -7.861 -3.334 -14.801 1.00 93.31 101 PHE A O 1
ATOM 745 N N . TRP A 1 102 ? -5.698 -3.816 -15.176 1.00 91.81 102 TRP A N 1
ATOM 746 C CA . TRP A 1 102 ? -5.547 -4.647 -13.980 1.00 91.81 102 TRP A CA 1
ATOM 747 C C . TRP A 1 102 ? -5.739 -3.856 -12.687 1.00 91.81 102 TRP A C 1
ATOM 749 O O . TRP A 1 102 ? -6.404 -4.347 -11.777 1.00 91.81 102 TRP A O 1
ATOM 759 N N . VAL A 1 103 ? -5.214 -2.632 -12.610 1.00 92.38 103 VAL A N 1
ATOM 760 C CA . VAL A 1 103 ? -5.408 -1.750 -11.451 1.00 92.38 103 VAL A CA 1
ATOM 761 C C . VAL A 1 103 ? -6.890 -1.467 -11.236 1.00 92.38 103 VAL A C 1
ATOM 763 O O . VAL A 1 103 ? -7.378 -1.648 -10.124 1.00 92.38 103 VAL A O 1
ATOM 766 N N . ILE A 1 104 ? -7.624 -1.076 -12.280 1.00 93.00 104 ILE A N 1
ATOM 767 C CA . ILE A 1 104 ? -9.060 -0.782 -12.169 1.00 93.00 104 ILE A CA 1
ATOM 768 C C . ILE A 1 104 ? -9.839 -2.038 -11.774 1.00 93.00 104 ILE A C 1
ATOM 770 O O . ILE A 1 104 ? -10.697 -1.969 -10.892 1.00 93.00 104 ILE A O 1
ATOM 774 N N . LEU A 1 105 ? -9.529 -3.184 -12.383 1.00 93.50 105 LEU A N 1
ATOM 775 C CA . LEU A 1 105 ? -10.205 -4.448 -12.101 1.00 93.50 105 LEU A CA 1
ATOM 776 C C . LEU A 1 105 ? -10.014 -4.876 -10.639 1.00 93.50 105 LEU A C 1
ATOM 778 O O . LEU A 1 105 ? -10.996 -5.096 -9.931 1.00 93.50 105 LEU A O 1
ATOM 782 N N . PHE A 1 106 ? -8.768 -4.959 -10.169 1.00 91.44 106 PHE A N 1
ATOM 783 C CA . PHE A 1 106 ? -8.477 -5.371 -8.795 1.00 91.44 106 PHE A CA 1
ATOM 784 C C . PHE A 1 106 ? -8.938 -4.336 -7.771 1.00 91.44 106 PHE A C 1
ATOM 786 O O . PHE A 1 106 ? -9.476 -4.726 -6.738 1.00 91.44 106 PHE A O 1
ATOM 793 N N . SER A 1 107 ? -8.793 -3.041 -8.063 1.00 90.19 107 SER A N 1
ATOM 794 C CA . SER A 1 107 ? -9.326 -1.974 -7.210 1.00 90.19 107 SER A CA 1
ATOM 795 C C . SER A 1 107 ? -10.838 -2.121 -7.039 1.00 90.19 107 SER A C 1
ATOM 797 O O . SER A 1 107 ? -11.318 -2.211 -5.914 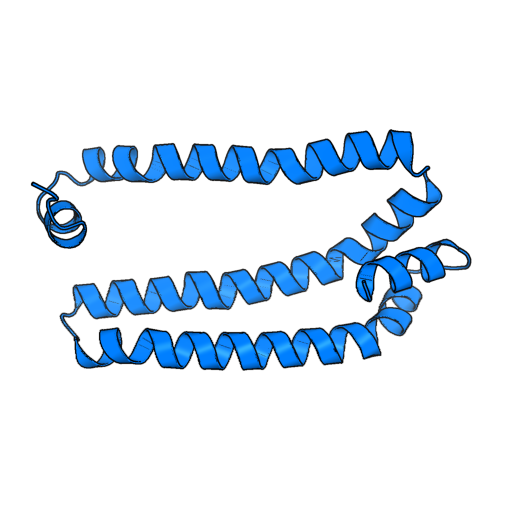1.00 90.19 107 SER A O 1
ATOM 799 N N . SER A 1 108 ? -11.582 -2.298 -8.136 1.00 91.19 108 SER A N 1
ATOM 800 C CA . SER A 1 108 ? -13.036 -2.494 -8.084 1.00 91.19 108 SER A CA 1
ATOM 801 C C . SER A 1 108 ? -13.422 -3.734 -7.272 1.00 91.19 108 SER A C 1
ATOM 803 O O . SER A 1 108 ? -14.319 -3.666 -6.431 1.00 91.19 108 SER A O 1
ATOM 805 N N . ILE A 1 109 ? -12.724 -4.859 -7.474 1.00 91.00 109 ILE A N 1
ATOM 806 C CA . ILE A 1 109 ? -12.971 -6.101 -6.726 1.00 91.00 109 ILE A CA 1
ATOM 807 C C . ILE A 1 109 ? -12.713 -5.894 -5.230 1.00 91.00 109 ILE A C 1
ATOM 809 O O . ILE A 1 109 ? -13.537 -6.299 -4.410 1.00 91.00 109 ILE A O 1
ATOM 813 N N . ILE A 1 110 ? -11.598 -5.256 -4.863 1.00 88.56 110 ILE A N 1
ATOM 814 C CA . ILE A 1 110 ? -11.236 -5.040 -3.458 1.00 88.56 110 ILE A CA 1
ATOM 815 C C . ILE A 1 110 ? -12.174 -4.030 -2.800 1.00 88.56 110 ILE A C 1
ATOM 817 O O . ILE A 1 110 ? -12.562 -4.245 -1.658 1.00 88.56 110 ILE A O 1
ATOM 821 N N . THR A 1 111 ? -12.590 -2.970 -3.491 1.00 87.69 111 THR A N 1
ATOM 822 C CA . THR A 1 111 ? -13.549 -2.001 -2.948 1.00 87.69 111 THR A CA 1
ATOM 823 C C . THR A 1 111 ? -14.907 -2.652 -2.691 1.00 87.69 111 THR A C 1
ATOM 825 O O . THR A 1 111 ? -15.438 -2.547 -1.586 1.00 87.69 111 THR A O 1
ATOM 828 N N . ILE A 1 112 ? -15.460 -3.372 -3.673 1.00 88.69 112 ILE A N 1
ATOM 829 C CA . ILE A 1 112 ? -16.766 -4.033 -3.524 1.00 88.69 112 ILE A CA 1
ATOM 830 C C . ILE A 1 112 ? -16.684 -5.137 -2.462 1.00 88.69 112 ILE A C 1
ATOM 832 O O . ILE A 1 112 ? -17.510 -5.186 -1.550 1.00 88.69 112 ILE A O 1
ATOM 836 N N . GLY A 1 113 ? -15.664 -5.994 -2.548 1.00 86.25 113 GLY A N 1
ATOM 837 C CA . GLY A 1 113 ? -15.437 -7.070 -1.590 1.00 86.2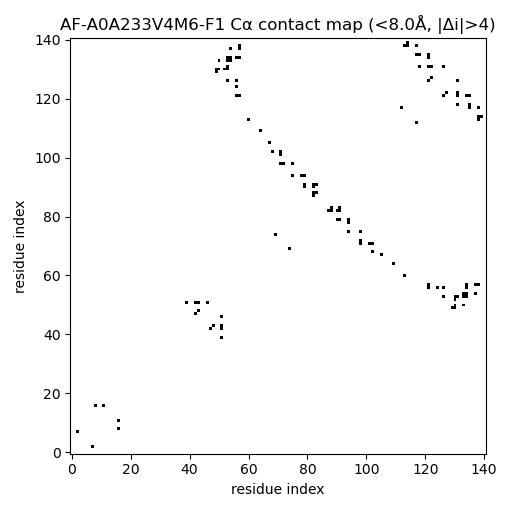5 113 GLY A CA 1
ATOM 838 C C . GLY A 1 113 ? -15.190 -6.542 -0.180 1.00 86.25 113 GLY A C 1
ATOM 839 O O . GLY A 1 113 ? -15.788 -7.041 0.764 1.00 86.25 113 GLY A O 1
ATOM 840 N N . GLY A 1 114 ? -14.385 -5.491 -0.037 1.00 84.06 114 GLY A N 1
ATOM 841 C CA . GLY A 1 114 ? -14.075 -4.847 1.235 1.00 84.06 114 GLY A CA 1
ATOM 842 C C . GLY A 1 114 ? -15.313 -4.270 1.910 1.00 84.06 114 GLY A C 1
ATOM 843 O O . GLY A 1 114 ? -15.549 -4.562 3.074 1.00 84.06 114 GLY A O 1
ATOM 844 N N . ILE A 1 115 ? -16.165 -3.536 1.189 1.00 82.00 115 ILE A N 1
ATOM 845 C CA . ILE A 1 115 ? -17.384 -2.945 1.772 1.00 82.00 115 ILE A CA 1
ATOM 846 C C . ILE A 1 115 ? -18.387 -4.022 2.218 1.00 82.00 115 ILE A C 1
ATOM 848 O O . ILE A 1 115 ? -19.044 -3.857 3.254 1.00 82.00 115 ILE A O 1
ATOM 852 N N . LEU A 1 116 ? -18.510 -5.111 1.449 1.00 84.06 116 LEU A N 1
ATOM 853 C CA . LEU A 1 116 ? -19.444 -6.204 1.731 1.00 84.06 116 LEU A CA 1
ATOM 854 C C . LEU A 1 116 ? -18.934 -7.147 2.833 1.00 84.06 116 LEU A C 1
ATOM 856 O O . LEU A 1 116 ? -19.710 -7.519 3.713 1.00 84.06 116 LEU A O 1
ATOM 860 N N . LEU A 1 117 ? -17.648 -7.516 2.816 1.00 82.56 117 LEU A N 1
ATOM 861 C CA . LEU A 1 117 ? -17.053 -8.446 3.785 1.00 82.56 117 LEU A CA 1
ATOM 862 C C . LEU A 1 117 ? -16.533 -7.767 5.054 1.00 82.56 117 LEU A C 1
ATOM 864 O O . LEU A 1 117 ? -16.402 -8.465 6.054 1.00 82.56 117 LEU A O 1
ATOM 868 N N . ALA A 1 118 ? -16.265 -6.455 5.067 1.00 79.31 118 ALA A N 1
ATOM 869 C CA . ALA A 1 118 ? -15.770 -5.736 6.250 1.00 79.31 118 ALA A CA 1
ATOM 870 C C . ALA A 1 118 ? -16.517 -6.077 7.554 1.00 79.31 118 ALA A C 1
ATOM 872 O O . ALA A 1 118 ? -15.847 -6.42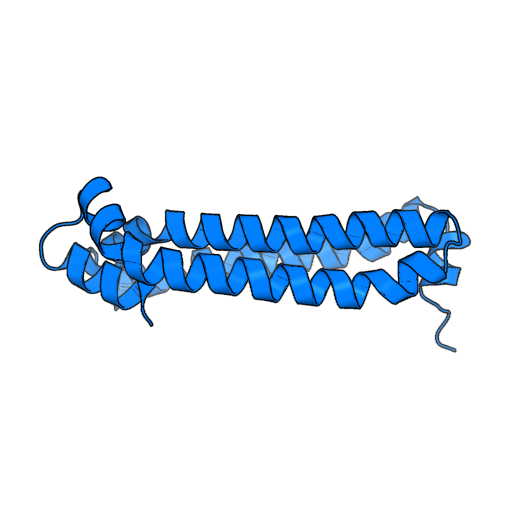0 8.527 1.00 79.31 118 ALA A O 1
ATOM 873 N N . PRO A 1 119 ? -17.866 -6.042 7.624 1.00 78.62 119 PRO A N 1
ATOM 874 C CA . PRO A 1 119 ? -18.568 -6.368 8.865 1.00 78.62 119 PRO A CA 1
ATOM 875 C C . PRO A 1 119 ? -18.383 -7.831 9.293 1.00 78.62 119 PRO A C 1
ATOM 877 O O . PRO A 1 119 ? -18.215 -8.084 10.481 1.00 78.62 119 PRO A O 1
ATOM 880 N N . HIS A 1 120 ? -18.367 -8.774 8.344 1.00 81.56 120 HIS A N 1
ATOM 881 C CA . HIS A 1 120 ? -18.141 -10.199 8.619 1.00 81.56 120 HIS A CA 1
ATOM 882 C C . HIS A 1 120 ? -16.702 -10.476 9.059 1.00 81.56 120 HIS A C 1
ATOM 884 O O . HIS A 1 120 ? -16.466 -11.250 9.981 1.00 81.56 120 HIS A O 1
ATOM 890 N N . PHE A 1 121 ? -15.737 -9.818 8.420 1.00 80.88 121 PHE A N 1
ATOM 891 C CA . PHE A 1 121 ? -14.335 -9.914 8.791 1.00 80.88 121 PHE A CA 1
ATOM 892 C C . PHE A 1 121 ? -14.118 -9.389 10.210 1.00 80.88 121 PHE A C 1
ATOM 894 O O . PHE A 1 121 ? -13.526 -10.080 11.029 1.00 80.88 121 PHE A O 1
ATOM 901 N N . LEU A 1 122 ? -14.661 -8.214 10.539 1.00 79.50 122 LEU A N 1
ATOM 902 C CA . LEU A 1 122 ? -14.545 -7.648 11.884 1.00 79.50 122 LEU A CA 1
ATOM 903 C C . LEU A 1 122 ? -15.168 -8.556 12.957 1.00 79.50 122 LEU A C 1
ATOM 905 O O . LEU A 1 122 ? -14.578 -8.699 14.026 1.00 79.50 122 LEU A O 1
ATOM 909 N N . ASP A 1 123 ? -16.282 -9.231 12.656 1.00 80.38 123 ASP A N 1
ATOM 910 C CA . ASP A 1 123 ? -16.854 -10.252 13.547 1.00 80.38 123 ASP A CA 1
ATOM 911 C C . ASP A 1 123 ? -15.905 -11.444 13.752 1.00 80.38 123 ASP A C 1
ATOM 913 O O . ASP A 1 123 ? -15.714 -11.897 14.880 1.00 80.38 123 ASP A O 1
ATOM 917 N N . MET A 1 124 ? -15.259 -11.931 12.686 1.00 78.50 124 MET A N 1
ATOM 918 C CA . MET A 1 124 ? -14.312 -13.053 12.761 1.00 78.50 124 MET A CA 1
ATOM 919 C C . MET A 1 124 ? -13.046 -12.727 13.560 1.00 78.50 124 MET A C 1
ATOM 921 O O . MET A 1 124 ? -12.499 -13.609 14.219 1.00 78.50 124 MET A O 1
ATOM 925 N N . VAL A 1 125 ? -12.576 -11.478 13.512 1.00 76.19 125 VAL A N 1
ATOM 926 C CA . VAL A 1 125 ? -11.403 -11.031 14.287 1.00 76.19 125 VAL A CA 1
ATOM 927 C C . VAL A 1 125 ? -11.792 -10.660 15.734 1.00 76.19 125 VAL A C 1
ATOM 929 O O . VAL A 1 125 ? -10.946 -10.259 16.529 1.00 76.19 125 VAL A O 1
ATOM 932 N N . GLY A 1 126 ? -13.063 -10.842 16.117 1.00 73.75 126 GLY A N 1
ATOM 933 C CA . GLY A 1 126 ? -13.541 -10.662 17.489 1.00 73.75 126 GLY A CA 1
ATOM 934 C C . GLY A 1 126 ? -13.859 -9.213 17.866 1.00 73.75 126 GLY A C 1
ATOM 935 O O . GLY A 1 126 ? -13.959 -8.900 19.055 1.00 73.75 126 GLY A O 1
ATOM 936 N N . ALA A 1 127 ? -14.027 -8.317 16.887 1.00 77.00 127 ALA A N 1
ATOM 937 C CA . ALA A 1 127 ? -14.475 -6.957 17.160 1.00 77.00 127 ALA A CA 1
ATOM 938 C C . ALA A 1 127 ? -15.935 -6.976 17.641 1.00 77.00 127 ALA A C 1
ATOM 940 O O . ALA A 1 127 ? -16.825 -7.480 16.961 1.00 77.00 127 ALA A O 1
ATOM 941 N N . SER A 1 128 ? -16.196 -6.393 18.810 1.00 72.94 128 SER A N 1
ATOM 942 C CA . SER A 1 128 ? -17.536 -6.305 19.400 1.00 72.94 128 SER A CA 1
ATOM 943 C C . SER A 1 128 ? -17.814 -4.896 19.929 1.00 72.94 128 SER A C 1
ATOM 945 O O . SER A 1 128 ? -16.889 -4.132 20.214 1.00 72.94 128 SER A O 1
ATOM 947 N N . GLY A 1 129 ? -19.097 -4.528 20.008 1.00 79.75 129 GLY A N 1
ATOM 948 C CA . GLY A 1 129 ? -19.533 -3.207 20.474 1.00 79.75 129 GLY A CA 1
ATOM 949 C C . GLY A 1 129 ? -18.942 -2.052 19.656 1.00 79.75 129 GLY A C 1
ATOM 950 O O . GLY A 1 129 ? -18.890 -2.111 18.426 1.00 79.75 129 GLY A O 1
ATOM 951 N N . GLU A 1 130 ? -18.460 -1.017 20.348 1.00 77.25 130 GLU A N 1
ATOM 952 C CA . GLU A 1 130 ? -17.890 0.199 19.745 1.00 77.25 130 GLU A CA 1
ATOM 953 C C . GLU A 1 130 ? -16.683 -0.080 18.832 1.00 77.25 130 GLU A C 1
ATOM 955 O O . GLU A 1 130 ? -16.492 0.609 17.833 1.00 77.25 130 GLU A O 1
ATOM 960 N N . ILE A 1 131 ? -15.892 -1.127 19.106 1.00 77.50 131 ILE A N 1
ATOM 961 C CA . ILE A 1 131 ? -14.714 -1.485 18.291 1.00 77.50 131 ILE A CA 1
ATOM 962 C C . ILE A 1 131 ? -15.139 -1.872 16.870 1.00 77.50 131 ILE A C 1
ATOM 964 O O . ILE A 1 131 ? -14.489 -1.490 15.894 1.00 77.50 131 ILE A O 1
ATOM 968 N N . LYS A 1 132 ? -16.256 -2.598 16.737 1.00 76.88 132 LYS A N 1
ATOM 969 C CA . LYS A 1 132 ? -16.803 -2.980 15.431 1.00 76.88 132 LYS A CA 1
ATOM 970 C C . LYS A 1 132 ? -17.334 -1.762 14.680 1.00 76.88 132 LYS A C 1
ATOM 972 O O . LYS A 1 132 ? -17.107 -1.645 13.478 1.00 76.88 132 LYS A O 1
ATOM 977 N N . GLU A 1 133 ? -18.007 -0.847 15.372 1.00 79.88 133 GLU A N 1
ATOM 978 C CA . GLU A 1 133 ? -18.547 0.370 14.760 1.00 79.88 133 GLU A CA 1
ATOM 979 C C . GLU A 1 133 ? -17.429 1.288 14.244 1.00 79.88 133 GLU A C 1
ATOM 981 O O . GLU A 1 133 ? -17.455 1.700 13.079 1.00 79.88 133 GLU A O 1
ATOM 986 N N . TYR A 1 134 ? -16.393 1.521 15.057 1.00 80.19 134 TYR A N 1
ATOM 987 C CA . TYR A 1 134 ? -15.212 2.277 14.637 1.00 80.19 134 TYR A CA 1
ATOM 988 C C . TYR A 1 134 ? -14.452 1.586 13.500 1.00 80.19 134 TYR A C 1
ATOM 990 O O . TYR A 1 134 ? -14.051 2.257 12.550 1.00 80.19 134 TYR A O 1
ATOM 998 N N . GLY A 1 135 ? -14.313 0.257 13.537 1.00 78.00 135 GLY A N 1
ATOM 999 C CA . GLY A 1 135 ? -13.669 -0.513 12.470 1.00 78.00 135 GLY A CA 1
ATOM 1000 C C . GLY A 1 135 ? -14.421 -0.436 11.137 1.00 78.00 135 GLY A C 1
ATOM 1001 O O . GLY A 1 135 ? -13.806 -0.223 10.094 1.00 78.00 135 GLY A O 1
ATOM 1002 N N . ILE A 1 136 ? -15.756 -0.543 11.148 1.00 79.62 136 ILE A N 1
ATOM 1003 C CA . ILE A 1 136 ? -16.574 -0.388 9.931 1.00 79.62 136 ILE A CA 1
ATOM 1004 C C . ILE A 1 136 ? -16.434 1.029 9.378 1.00 79.62 136 ILE A C 1
ATOM 1006 O O . ILE A 1 136 ? -16.308 1.200 8.165 1.00 79.62 136 ILE A O 1
ATOM 1010 N N . ARG A 1 137 ? -16.456 2.041 10.252 1.00 80.75 137 ARG A N 1
ATOM 1011 C CA . ARG A 1 137 ? -16.297 3.437 9.842 1.00 80.75 137 ARG A CA 1
ATOM 1012 C C . ARG A 1 137 ? -14.923 3.685 9.225 1.00 80.75 137 ARG A C 1
ATOM 1014 O O . ARG A 1 137 ? -14.858 4.354 8.205 1.00 80.75 137 ARG A O 1
ATOM 1021 N N . TYR A 1 138 ? -13.871 3.099 9.791 1.00 80.12 138 TYR A N 1
ATOM 1022 C CA . TYR A 1 138 ? -12.509 3.182 9.262 1.00 80.12 138 TYR A CA 1
ATOM 1023 C C . TYR A 1 138 ? -12.335 2.452 7.919 1.00 80.12 138 TYR A C 1
ATOM 1025 O O . TYR A 1 138 ? -11.540 2.870 7.093 1.00 80.12 138 TYR A O 1
ATOM 1033 N N . LEU A 1 139 ? -13.071 1.361 7.678 1.00 77.12 139 LEU A N 1
ATOM 1034 C CA . LEU A 1 139 ? -12.969 0.590 6.429 1.00 77.12 139 LEU A CA 1
ATOM 1035 C C . LEU A 1 139 ? -13.857 1.113 5.289 1.00 77.12 139 LEU A C 1
ATOM 1037 O O . LEU A 1 139 ? -13.654 0.731 4.137 1.00 77.12 139 LEU A O 1
ATOM 1041 N N . ARG A 1 140 ? -14.880 1.920 5.595 1.00 74.19 140 ARG A N 1
ATOM 1042 C CA . ARG A 1 140 ? -15.825 2.468 4.603 1.00 74.19 140 ARG A CA 1
ATOM 1043 C C . ARG A 1 140 ? -15.536 3.910 4.190 1.00 74.19 140 ARG A C 1
ATOM 1045 O O . ARG A 1 140 ? -16.108 4.346 3.192 1.00 74.19 140 ARG A O 1
ATOM 1052 N N . VAL A 1 141 ? -14.736 4.636 4.969 1.00 53.06 141 VAL A N 1
ATOM 1053 C CA . VAL A 1 141 ? -14.370 6.048 4.762 1.00 53.06 141 VAL A CA 1
ATOM 1054 C C . VAL A 1 141 ? -12.889 6.120 4.442 1.00 53.06 141 VAL A C 1
ATOM 1056 O O . VAL A 1 141 ? -12.550 6.835 3.477 1.00 53.06 141 VAL A O 1
#

Foldseek 3Di:
DPDPPLVCVVPDDPVVVCCVPVVVVVVVVVVVVVVVVVCLVCCCVPVHDLLSVLVVLLVVLVVVVVVLVCCLVVVLVVQLVVCVVVVPVVSNVCSVVVSVVSCVVVVVVSLVCQLVCQLVSCVVSPQDDPSSVSNNVVSND